Protein AF-A0A3M1ATI8-F1 (afdb_monomer)

Radius of gyration: 14.15 Å; Cα contacts (8 Å, |Δi|>4): 395; chains: 1; bounding box: 41×36×37 Å

Structure (mmCIF, N/CA/C/O backbone):
data_AF-A0A3M1ATI8-F1
#
_entry.id   AF-A0A3M1ATI8-F1
#
loop_
_atom_site.group_PDB
_atom_site.id
_atom_site.type_symbol
_atom_site.label_atom_id
_atom_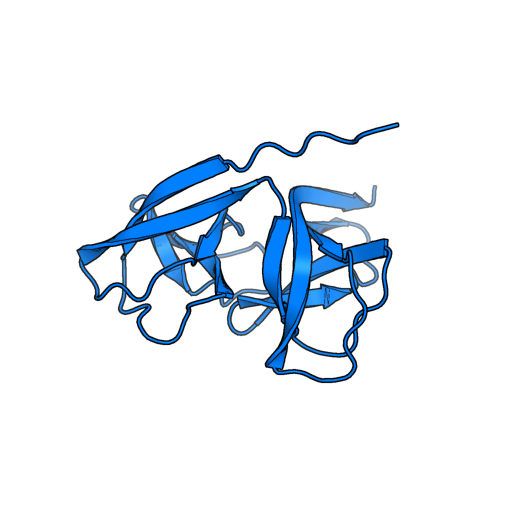site.label_alt_id
_atom_site.label_comp_id
_atom_site.label_asym_id
_atom_site.label_entity_id
_atom_site.label_seq_id
_atom_site.pdbx_PDB_ins_code
_atom_site.Cartn_x
_atom_site.Cartn_y
_atom_site.Cartn_z
_atom_site.occupancy
_atom_site.B_iso_or_equiv
_atom_site.auth_seq_id
_atom_site.auth_comp_id
_atom_site.auth_asym_id
_atom_site.auth_atom_id
_atom_site.pdbx_PDB_model_num
ATOM 1 N N . MET A 1 1 ? 4.873 -24.223 -12.732 1.00 52.56 1 MET A N 1
ATOM 2 C CA . MET A 1 1 ? 4.917 -24.181 -11.256 1.00 52.56 1 MET A CA 1
ATOM 3 C C . MET A 1 1 ? 3.819 -23.231 -10.816 1.00 52.56 1 MET A C 1
ATOM 5 O O . MET A 1 1 ? 3.849 -22.086 -11.240 1.00 52.56 1 MET A O 1
ATOM 9 N N . ALA A 1 2 ? 2.798 -23.716 -10.109 1.00 49.16 2 ALA A N 1
ATOM 10 C CA . ALA A 1 2 ? 1.741 -22.847 -9.602 1.00 49.16 2 ALA A CA 1
ATOM 11 C C . ALA A 1 2 ? 2.291 -22.089 -8.390 1.00 49.16 2 ALA A C 1
ATOM 13 O O . ALA A 1 2 ? 2.674 -22.705 -7.397 1.00 49.16 2 ALA A O 1
ATOM 14 N N . THR A 1 3 ? 2.388 -20.769 -8.497 1.00 68.12 3 THR A N 1
ATOM 15 C CA . THR A 1 3 ? 2.783 -19.913 -7.378 1.00 68.12 3 THR A CA 1
ATOM 16 C C . THR A 1 3 ? 1.531 -19.609 -6.568 1.00 68.12 3 THR A C 1
ATOM 18 O O . THR A 1 3 ? 0.653 -18.892 -7.039 1.00 68.12 3 THR A O 1
ATOM 21 N N . TYR A 1 4 ? 1.424 -20.175 -5.368 1.00 69.25 4 TYR A N 1
ATOM 22 C CA . TYR A 1 4 ? 0.373 -19.810 -4.422 1.00 69.25 4 TYR A CA 1
ATOM 23 C C . TYR A 1 4 ? 0.733 -18.472 -3.769 1.00 69.25 4 TYR A C 1
ATOM 25 O O . TYR A 1 4 ? 1.842 -18.319 -3.254 1.00 69.25 4 TYR A O 1
ATOM 33 N N . ARG A 1 5 ? -0.182 -17.501 -3.808 1.00 71.31 5 ARG A N 1
ATOM 34 C CA . ARG A 1 5 ? -0.027 -16.205 -3.138 1.00 71.31 5 ARG A CA 1
ATOM 35 C C . ARG A 1 5 ? -1.086 -16.102 -2.055 1.00 71.31 5 ARG A C 1
ATOM 37 O O . ARG A 1 5 ? -2.272 -16.179 -2.355 1.00 71.31 5 ARG A O 1
ATOM 44 N N . VAL A 1 6 ? -0.642 -15.972 -0.809 1.00 80.31 6 VAL A N 1
ATOM 45 C CA . VAL A 1 6 ? -1.534 -15.731 0.326 1.00 80.31 6 VAL A CA 1
ATOM 46 C C . VAL A 1 6 ? -1.880 -14.252 0.345 1.00 80.31 6 VAL A C 1
ATOM 48 O O . VAL A 1 6 ? -0.988 -13.403 0.306 1.00 80.31 6 VAL A O 1
ATOM 51 N N . GLU A 1 7 ? -3.172 -13.964 0.385 1.00 86.81 7 GLU A N 1
ATOM 52 C CA . GLU A 1 7 ? -3.675 -12.640 0.706 1.00 86.81 7 GLU A CA 1
ATOM 53 C C . GLU A 1 7 ? -3.759 -12.503 2.226 1.00 86.81 7 GLU A C 1
ATOM 55 O O . GLU A 1 7 ? -4.427 -13.301 2.881 1.00 86.81 7 GLU A O 1
ATOM 60 N N . ASP A 1 8 ? -3.080 -11.491 2.767 1.00 92.94 8 ASP A N 1
ATOM 61 C CA . ASP A 1 8 ? -3.209 -11.122 4.174 1.00 92.94 8 ASP A CA 1
ATOM 62 C C . ASP A 1 8 ? -3.840 -9.732 4.263 1.00 92.94 8 ASP A C 1
ATOM 64 O O . ASP A 1 8 ? -3.289 -8.739 3.770 1.00 92.94 8 ASP A O 1
ATOM 68 N N . THR A 1 9 ? -4.977 -9.663 4.945 1.00 94.12 9 THR A N 1
ATOM 69 C CA . THR A 1 9 ? -5.694 -8.429 5.275 1.00 94.12 9 THR A CA 1
ATOM 70 C C . THR A 1 9 ? -5.761 -8.238 6.780 1.00 94.12 9 THR A C 1
ATOM 72 O O . THR A 1 9 ? -5.973 -9.190 7.531 1.00 94.12 9 THR A O 1
ATOM 75 N N . ILE A 1 10 ? -5.632 -6.991 7.221 1.00 94.69 10 ILE A N 1
ATOM 76 C CA . ILE A 1 10 ? -5.805 -6.589 8.616 1.00 94.69 10 ILE A CA 1
ATOM 77 C C . ILE A 1 10 ? -6.963 -5.601 8.738 1.00 94.69 10 ILE A C 1
ATOM 79 O O . I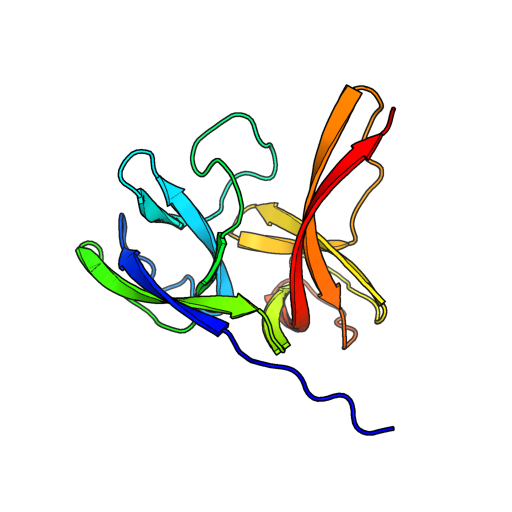LE A 1 10 ? -7.246 -4.836 7.815 1.00 94.69 10 ILE A O 1
ATOM 83 N N . THR A 1 11 ? -7.612 -5.595 9.900 1.00 96.12 11 THR A N 1
ATOM 84 C CA . THR A 1 11 ? -8.628 -4.600 10.246 1.00 96.12 11 THR A CA 1
ATOM 85 C C . THR A 1 11 ? -8.011 -3.534 11.141 1.00 96.12 11 THR A C 1
ATOM 87 O O . THR A 1 11 ? -7.397 -3.851 12.160 1.00 96.12 11 THR A O 1
ATOM 90 N N . LEU A 1 12 ? -8.182 -2.270 10.767 1.00 94.75 12 LEU A N 1
ATOM 91 C CA . LEU A 1 12 ? -7.732 -1.104 11.527 1.00 94.75 12 LEU A CA 1
ATOM 92 C C . LEU A 1 12 ? -8.902 -0.141 11.745 1.00 94.75 12 LEU A C 1
ATOM 94 O O . LEU A 1 12 ? -9.962 -0.297 11.148 1.00 94.75 12 LEU A O 1
ATOM 98 N N . VAL A 1 13 ? -8.714 0.875 12.583 1.00 96.38 13 VAL A N 1
ATOM 99 C CA . VAL A 1 13 ? -9.669 1.986 12.718 1.00 96.38 13 VAL A CA 1
ATOM 100 C C . VAL A 1 13 ? -9.174 3.154 11.878 1.00 96.38 13 VAL A C 1
ATOM 102 O O . VAL A 1 13 ? -8.001 3.515 11.978 1.00 96.38 13 VAL A O 1
ATOM 105 N N . ALA A 1 14 ? -10.047 3.760 11.080 1.00 95.19 14 ALA A N 1
ATOM 106 C CA . ALA A 1 14 ? -9.715 4.943 10.298 1.00 95.19 14 ALA A CA 1
ATOM 107 C C . ALA A 1 14 ? -9.499 6.162 11.217 1.00 95.19 14 ALA A C 1
ATOM 109 O O . ALA A 1 14 ? -10.367 6.533 12.009 1.00 95.19 14 ALA A O 1
ATOM 110 N N . GLY A 1 15 ? -8.328 6.791 11.135 1.00 91.62 15 GLY A N 1
ATOM 111 C CA . GLY A 1 15 ? -7.977 8.004 11.883 1.00 91.62 15 GLY A CA 1
ATOM 112 C C . GLY A 1 15 ? -8.583 9.275 11.286 1.00 91.62 15 GLY A C 1
ATOM 113 O O . GLY A 1 15 ? -8.802 10.252 11.999 1.00 91.62 15 GLY A O 1
ATOM 114 N N . SER A 1 16 ? -8.911 9.242 9.994 1.00 90.19 16 SER A N 1
ATOM 115 C CA . SER A 1 16 ? -9.594 10.298 9.241 1.00 90.19 16 SER A CA 1
ATOM 116 C C . SER A 1 16 ? -10.569 9.687 8.224 1.00 90.19 16 SER A C 1
ATOM 118 O O . SER A 1 16 ? -10.682 8.467 8.133 1.00 90.19 16 SER A O 1
ATOM 120 N N . GLY A 1 17 ? -11.308 10.517 7.480 1.00 91.00 17 GLY A N 1
ATOM 121 C CA . GLY A 1 17 ? -12.139 10.036 6.372 1.00 91.00 17 GLY A CA 1
ATOM 122 C C . GLY A 1 17 ? -11.275 9.500 5.226 1.00 91.00 17 GLY A C 1
ATOM 123 O O . GLY A 1 17 ? -10.405 10.216 4.721 1.00 91.00 17 GLY A O 1
ATOM 124 N N . LEU A 1 18 ? -11.492 8.240 4.840 1.00 92.75 18 LEU A N 1
ATOM 125 C CA . LEU A 1 18 ? -10.765 7.546 3.770 1.00 92.75 18 LEU A CA 1
ATOM 126 C C . LEU A 1 18 ? -11.694 7.147 2.612 1.00 92.75 18 LEU A C 1
ATOM 128 O O . LEU A 1 18 ? -11.367 6.287 1.794 1.00 92.75 18 LEU A O 1
ATOM 132 N N . GLU A 1 19 ? -12.852 7.786 2.494 1.00 95.06 19 GLU A N 1
ATOM 133 C CA . GLU A 1 19 ? -13.911 7.408 1.556 1.00 95.06 19 GLU A CA 1
ATOM 134 C C . GLU A 1 19 ? -13.470 7.507 0.083 1.00 95.06 19 GLU A C 1
ATOM 136 O O . GLU A 1 19 ? -14.017 6.834 -0.789 1.00 95.06 19 GLU A O 1
ATOM 141 N N . SER A 1 20 ? -12.458 8.333 -0.196 1.00 93.69 20 SER A N 1
ATOM 142 C CA . SER A 1 20 ? -11.852 8.534 -1.522 1.00 93.69 20 SER A CA 1
ATOM 143 C C . SER A 1 20 ? -10.491 7.843 -1.703 1.00 93.69 20 SER A C 1
ATOM 145 O O . SER A 1 20 ? -9.824 8.047 -2.721 1.00 93.69 20 SER A O 1
ATOM 147 N N . TRP A 1 21 ? -10.071 7.032 -0.726 1.00 93.94 21 TRP A N 1
ATOM 148 C CA . TRP A 1 21 ? -8.729 6.442 -0.647 1.00 93.94 21 TRP A CA 1
ATOM 149 C C . TRP A 1 21 ? -8.669 4.950 -0.983 1.00 93.94 21 TRP A C 1
ATOM 151 O O . TRP A 1 21 ? -7.613 4.335 -0.856 1.00 93.94 21 TRP A O 1
ATOM 161 N N . GLN A 1 22 ? -9.767 4.362 -1.456 1.00 94.56 22 GLN A N 1
ATOM 162 C CA . GLN A 1 22 ? -9.772 2.973 -1.909 1.00 94.56 22 GLN A CA 1
ATOM 163 C C . GLN A 1 22 ? -8.725 2.743 -3.015 1.00 94.56 22 GLN A C 1
ATOM 165 O O . GLN A 1 22 ? -8.635 3.518 -3.973 1.00 94.56 22 GLN A O 1
ATOM 170 N N . GLY A 1 23 ? -7.943 1.667 -2.893 1.00 94.19 23 GLY A N 1
ATOM 171 C CA . GLY A 1 23 ? -6.858 1.338 -3.823 1.00 94.19 23 GLY A CA 1
ATOM 172 C C . GLY A 1 23 ? -5.628 2.237 -3.683 1.00 94.19 23 GLY A C 1
ATOM 173 O O . GLY A 1 23 ? -4.832 2.350 -4.615 1.00 94.19 23 GLY A O 1
ATOM 174 N N . ARG A 1 24 ? -5.478 2.914 -2.541 1.00 95.06 24 ARG A N 1
ATOM 175 C CA . ARG A 1 24 ? -4.307 3.730 -2.206 1.00 95.06 24 ARG A CA 1
ATOM 176 C C . ARG A 1 24 ? -3.629 3.201 -0.957 1.00 95.06 24 ARG A C 1
ATOM 178 O O . ARG A 1 24 ? -4.230 2.505 -0.137 1.00 95.06 24 ARG A O 1
ATOM 185 N N . LEU A 1 25 ? -2.365 3.563 -0.820 1.00 94.00 25 LEU A N 1
ATOM 186 C CA . LEU A 1 25 ? -1.570 3.283 0.355 1.00 94.00 25 LEU A CA 1
ATOM 187 C C . LEU A 1 25 ? -2.088 4.072 1.556 1.00 94.00 25 LEU A C 1
ATOM 189 O O . LEU A 1 25 ? -2.389 5.267 1.475 1.00 94.00 25 LEU A O 1
ATOM 193 N N . VAL A 1 26 ? -2.118 3.388 2.690 1.00 93.50 26 VAL A N 1
ATOM 194 C CA . VAL A 1 26 ? -2.375 3.971 4.005 1.00 93.50 26 VAL A CA 1
ATOM 195 C C . VAL A 1 26 ? -1.201 3.693 4.929 1.00 93.50 26 VAL A C 1
ATOM 197 O O . VAL A 1 26 ? -0.446 2.731 4.752 1.00 93.50 26 VAL A O 1
ATOM 200 N N . GLY A 1 27 ? -1.040 4.552 5.923 1.00 91.31 27 GLY A N 1
ATOM 201 C CA . GLY A 1 27 ? -0.094 4.350 7.008 1.00 91.31 27 GLY A CA 1
ATOM 202 C C . GLY A 1 27 ? -0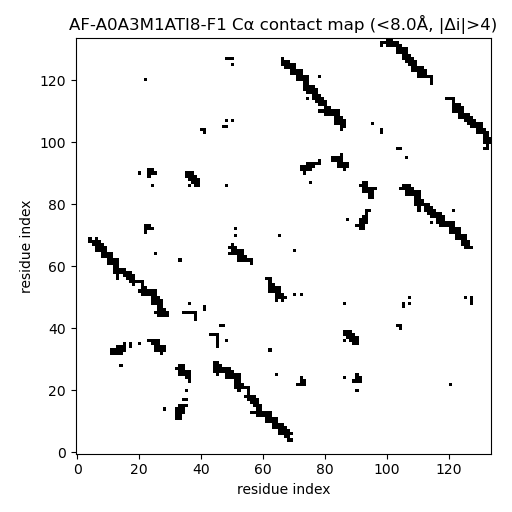.779 4.396 8.366 1.00 91.31 27 GLY A C 1
ATOM 203 O O . GLY A 1 27 ? -2.005 4.437 8.441 1.00 91.31 27 GLY A O 1
ATOM 204 N N . LEU A 1 28 ? 0.013 4.389 9.438 1.00 90.12 28 LEU A N 1
ATOM 205 C CA . LEU A 1 28 ? -0.494 4.562 10.800 1.00 90.12 28 LEU A CA 1
ATOM 206 C C . LEU A 1 28 ? -0.124 5.936 11.344 1.00 90.12 28 LEU A C 1
ATOM 208 O O . LEU A 1 28 ? 1.019 6.379 11.190 1.00 90.12 28 LEU A O 1
ATOM 212 N N . ASP A 1 29 ? -1.074 6.569 12.024 1.00 88.19 29 ASP A N 1
ATOM 213 C CA . ASP A 1 29 ? -0.788 7.702 12.895 1.00 88.19 29 ASP A CA 1
ATOM 214 C C . ASP A 1 29 ? -0.134 7.251 14.215 1.00 88.19 29 ASP A C 1
ATOM 216 O O . ASP A 1 29 ? 0.047 6.059 14.485 1.00 88.19 29 ASP A O 1
ATOM 220 N N . ALA A 1 30 ? 0.211 8.216 15.070 1.00 85.81 30 ALA A N 1
ATOM 221 C CA . ALA A 1 30 ? 0.820 7.954 16.375 1.00 85.81 30 ALA A CA 1
ATOM 222 C C . ALA A 1 30 ? -0.069 7.128 17.329 1.00 85.81 30 ALA A C 1
ATOM 224 O O . ALA A 1 30 ? 0.430 6.591 18.316 1.00 85.81 30 ALA A O 1
ATOM 225 N N . THR A 1 31 ? -1.370 7.020 17.049 1.00 88.31 31 THR A N 1
ATOM 226 C CA . THR A 1 31 ? -2.337 6.241 17.836 1.00 88.31 31 THR A CA 1
ATOM 227 C C . THR A 1 31 ? -2.612 4.856 17.247 1.00 88.31 31 THR A C 1
ATOM 229 O O . THR A 1 31 ? -3.406 4.101 17.806 1.00 88.31 31 THR A O 1
ATOM 232 N N . GLY A 1 32 ? -1.952 4.499 16.139 1.00 88.38 32 GLY A N 1
ATOM 233 C CA . GLY A 1 32 ? -2.139 3.220 15.457 1.00 88.38 32 GLY A CA 1
ATOM 234 C C . GLY A 1 32 ? -3.381 3.164 14.565 1.00 88.38 32 GLY A C 1
ATOM 235 O O . GLY A 1 32 ? -3.814 2.070 14.206 1.00 88.38 32 GLY A O 1
ATOM 236 N N . ARG A 1 33 ? -3.965 4.312 14.206 1.00 91.94 33 ARG A N 1
ATOM 237 C CA . ARG A 1 33 ? -5.116 4.387 13.297 1.00 91.94 33 ARG A CA 1
ATOM 238 C C . ARG A 1 33 ? -4.665 4.572 11.857 1.00 91.94 33 ARG A C 1
ATOM 240 O O . ARG A 1 33 ? -3.652 5.219 11.594 1.00 91.94 33 ARG A O 1
ATOM 247 N N . ALA A 1 34 ? -5.433 4.013 10.928 1.00 93.31 34 ALA A N 1
ATOM 248 C CA . ALA A 1 34 ? -5.169 4.113 9.502 1.00 93.31 34 ALA A CA 1
ATOM 249 C C . ALA A 1 34 ? -5.399 5.547 9.017 1.00 93.31 34 ALA A C 1
ATOM 251 O O . ALA A 1 34 ? -6.482 6.104 9.192 1.00 93.31 34 ALA A O 1
ATOM 252 N N . VAL A 1 35 ? -4.389 6.136 8.390 1.00 92.88 35 VAL A N 1
ATOM 253 C CA . VAL A 1 35 ? -4.449 7.488 7.826 1.00 92.88 35 VAL A CA 1
ATOM 254 C C . VAL A 1 35 ? -3.920 7.493 6.392 1.00 92.88 35 VAL A C 1
ATOM 256 O O . VAL A 1 35 ? -3.141 6.605 6.023 1.00 92.88 35 VAL A O 1
ATOM 259 N N . PRO A 1 36 ? -4.319 8.484 5.577 1.00 91.81 36 PRO A N 1
ATOM 260 C CA . PRO A 1 36 ? -3.766 8.706 4.250 1.00 91.81 36 PRO A CA 1
ATOM 261 C C . PRO A 1 36 ? -2.241 8.648 4.238 1.00 91.81 36 PRO A C 1
ATOM 263 O O . PRO A 1 36 ? -1.593 9.366 4.999 1.00 91.81 36 PRO A O 1
ATOM 266 N N . TYR A 1 37 ? -1.654 7.828 3.364 1.00 90.00 37 TYR A N 1
ATOM 267 C CA . TYR A 1 37 ? -0.210 7.853 3.168 1.00 90.00 37 TYR A CA 1
ATOM 268 C C . TYR A 1 37 ? 0.159 9.001 2.225 1.00 90.00 37 TYR A C 1
ATOM 270 O O . TYR A 1 37 ? 0.107 8.864 1.006 1.00 90.00 37 TYR A O 1
ATOM 278 N N . THR A 1 38 ? 0.459 10.170 2.785 1.00 82.31 38 THR A N 1
ATOM 279 C CA . THR A 1 38 ? 0.743 11.386 2.005 1.00 82.31 38 THR A CA 1
ATOM 280 C C . THR A 1 38 ? 2.227 11.694 1.854 1.00 82.31 38 THR A C 1
ATOM 282 O O . THR A 1 38 ? 2.574 12.513 1.005 1.00 82.31 38 THR A O 1
ATOM 285 N N . ASP A 1 39 ? 3.090 11.045 2.637 1.00 70.12 39 ASP A N 1
ATOM 286 C CA . ASP A 1 39 ? 4.512 11.374 2.711 1.00 70.12 39 ASP A CA 1
ATOM 287 C C . ASP A 1 39 ? 5.383 10.429 1.878 1.00 70.12 39 ASP A C 1
ATOM 289 O O . ASP A 1 39 ? 5.585 9.263 2.210 1.00 70.12 39 ASP A O 1
ATOM 293 N N . ALA A 1 40 ? 6.028 10.970 0.844 1.00 57.72 40 ALA A N 1
ATOM 294 C CA . ALA A 1 40 ? 7.125 10.288 0.152 1.00 57.72 40 ALA A CA 1
ATOM 295 C C . ALA A 1 40 ? 8.419 10.216 1.001 1.00 57.72 40 ALA A C 1
ATOM 297 O O . ALA A 1 40 ? 9.394 9.593 0.584 1.00 57.72 40 ALA A O 1
ATOM 298 N N . ASN A 1 41 ? 8.450 10.859 2.178 1.00 54.09 41 ASN A N 1
ATOM 299 C CA . ASN A 1 41 ? 9.647 11.076 2.992 1.00 54.09 41 ASN A CA 1
ATOM 300 C C . ASN A 1 41 ? 9.451 10.492 4.410 1.00 54.09 41 ASN A C 1
ATOM 302 O O . ASN A 1 41 ? 8.485 10.841 5.082 1.00 54.09 41 ASN A O 1
ATOM 306 N N . PRO A 1 42 ? 10.349 9.636 4.920 1.00 51.62 42 PRO A N 1
ATOM 307 C CA . PRO A 1 42 ? 10.086 8.792 6.092 1.00 51.62 42 PRO A CA 1
ATOM 308 C C . PRO A 1 42 ? 10.241 9.484 7.467 1.00 51.62 42 PRO A C 1
ATOM 310 O O . PRO A 1 42 ? 10.417 8.823 8.490 1.00 51.62 42 PRO A O 1
ATOM 313 N N . GLY A 1 43 ? 10.214 10.818 7.501 1.00 49.69 43 GLY A N 1
ATOM 314 C CA . GLY A 1 43 ? 10.492 11.617 8.698 1.00 49.69 43 GLY A CA 1
ATOM 315 C C . GLY A 1 43 ? 9.285 11.955 9.579 1.00 49.69 43 GLY A C 1
ATOM 316 O O . GLY A 1 43 ? 9.507 12.441 10.682 1.00 49.69 43 GLY A O 1
ATOM 317 N N . ASN A 1 44 ? 8.040 11.726 9.137 1.00 53.19 44 ASN A N 1
ATOM 318 C CA . ASN A 1 44 ? 6.830 12.081 9.893 1.00 53.19 44 ASN A CA 1
ATOM 319 C C . ASN A 1 44 ? 5.633 11.159 9.617 1.00 53.19 44 ASN A C 1
ATOM 321 O O . ASN A 1 44 ? 5.688 10.280 8.765 1.00 53.19 44 ASN A O 1
ATOM 325 N N . SER A 1 45 ? 4.582 11.316 10.437 1.00 56.59 45 SER A N 1
ATOM 326 C CA . SER A 1 45 ? 3.357 10.513 10.374 1.00 56.59 45 SER A CA 1
ATOM 327 C C . SER A 1 45 ? 2.584 10.741 9.066 1.00 56.59 45 SER A C 1
ATOM 329 O O . SER A 1 45 ? 2.229 11.885 8.789 1.00 56.59 45 SER A O 1
ATOM 331 N N . PRO A 1 46 ? 2.205 9.670 8.349 1.00 65.31 46 PRO A N 1
ATOM 332 C CA . PRO A 1 46 ? 2.428 8.275 8.721 1.00 65.31 46 PRO A CA 1
ATOM 333 C C . PRO A 1 46 ? 3.866 7.787 8.490 1.00 65.31 46 PRO A C 1
ATOM 335 O O . PRO A 1 46 ? 4.415 7.874 7.400 1.00 65.31 46 PRO A O 1
ATOM 338 N N . SER A 1 47 ? 4.433 7.156 9.520 1.00 65.44 47 SER A N 1
ATOM 339 C CA . SER A 1 47 ? 5.856 6.779 9.595 1.00 65.44 47 SER A CA 1
ATOM 340 C C . SER A 1 47 ? 6.304 5.699 8.597 1.00 65.44 47 SER A C 1
ATOM 342 O O . SER A 1 47 ? 7.501 5.543 8.343 1.00 65.44 47 SER A O 1
ATOM 344 N N . ARG A 1 48 ? 5.365 4.921 8.044 1.00 81.81 48 ARG A N 1
ATOM 345 C CA . ARG A 1 48 ? 5.611 3.907 7.006 1.00 81.81 48 ARG A CA 1
ATOM 346 C C . ARG A 1 48 ? 4.314 3.510 6.292 1.00 81.81 48 ARG A C 1
ATOM 348 O O . ARG A 1 48 ? 3.248 3.580 6.915 1.00 81.81 48 ARG A O 1
ATOM 355 N N . PRO A 1 49 ? 4.391 3.038 5.038 1.00 89.38 49 PRO A N 1
ATOM 356 C CA . PRO A 1 49 ? 3.244 2.444 4.372 1.00 89.38 49 PRO A CA 1
ATOM 357 C C . PRO A 1 49 ? 2.917 1.105 5.039 1.00 89.38 49 PRO A C 1
ATOM 359 O O . PRO A 1 49 ? 3.802 0.289 5.305 1.00 89.38 49 PRO A O 1
ATOM 362 N N . VAL A 1 50 ? 1.643 0.888 5.345 1.00 91.69 50 VAL A N 1
ATOM 363 C CA . VAL A 1 50 ? 1.152 -0.360 5.947 1.00 91.69 50 VAL A CA 1
ATOM 364 C C . VAL A 1 50 ? 0.699 -1.318 4.862 1.00 91.69 50 VAL A C 1
ATOM 366 O O . VAL A 1 50 ? 1.046 -2.494 4.900 1.00 91.69 50 VAL A O 1
ATOM 369 N N . GLY A 1 51 ? -0.063 -0.804 3.902 1.00 93.31 51 GLY A N 1
ATOM 370 C CA . GLY A 1 51 ? -0.713 -1.597 2.875 1.00 93.31 51 GLY A CA 1
ATOM 371 C C . GLY A 1 51 ? -1.716 -0.767 2.088 1.00 93.31 51 GLY A C 1
ATOM 372 O O . GLY A 1 51 ? -1.696 0.465 2.147 1.00 93.31 51 GLY A O 1
ATOM 373 N N . VAL A 1 52 ? -2.590 -1.455 1.364 1.00 95.62 52 VAL A N 1
ATOM 374 C CA . VAL A 1 52 ? -3.575 -0.864 0.453 1.00 95.62 52 VAL A CA 1
ATOM 375 C C . VAL A 1 52 ? -4.954 -0.913 1.088 1.00 95.62 52 VAL A C 1
ATOM 377 O O . VAL A 1 52 ? -5.376 -1.960 1.576 1.00 95.62 52 VAL A O 1
ATOM 380 N N . LEU A 1 53 ? -5.663 0.210 1.070 1.00 96.31 53 LEU A N 1
ATOM 381 C CA . LEU A 1 53 ? -7.035 0.279 1.560 1.00 96.31 53 LEU A CA 1
ATOM 382 C C . LEU A 1 53 ? -8.002 -0.396 0.579 1.00 96.31 53 LEU A C 1
ATOM 384 O O . LEU A 1 53 ? -8.041 -0.040 -0.602 1.00 96.31 53 LEU A O 1
ATOM 388 N N . LEU A 1 54 ? -8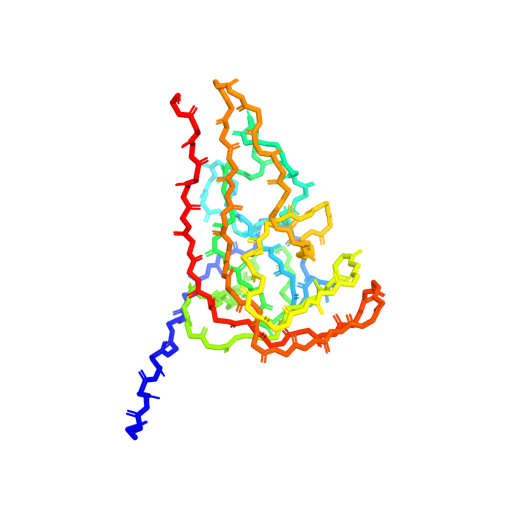.807 -1.332 1.078 1.00 95.12 54 LEU A N 1
ATOM 389 C CA . LEU A 1 54 ? -9.773 -2.087 0.275 1.00 95.12 54 LEU A CA 1
ATOM 390 C C . LEU A 1 54 ? -11.183 -1.488 0.290 1.00 95.12 54 LEU A C 1
ATOM 392 O O . LEU A 1 54 ? -11.953 -1.711 -0.645 1.00 95.12 54 LEU A O 1
ATOM 396 N N . ASP A 1 55 ? -11.529 -0.719 1.319 1.00 94.94 55 ASP A N 1
ATOM 397 C CA . ASP A 1 55 ? -12.863 -0.163 1.547 1.00 94.94 55 ASP A CA 1
ATOM 398 C C . ASP A 1 55 ? -12.878 1.380 1.564 1.00 94.94 55 ASP A C 1
ATOM 400 O O . ASP A 1 55 ? -11.959 2.038 1.074 1.00 94.94 55 ASP A O 1
ATOM 404 N N . ARG A 1 56 ? -13.996 1.967 2.016 1.00 95.12 56 ARG A N 1
ATOM 405 C CA . ARG A 1 56 ? -14.264 3.419 2.014 1.00 95.12 56 ARG A CA 1
ATOM 406 C C . ARG A 1 56 ? -14.810 3.887 3.374 1.00 95.12 56 ARG A C 1
ATOM 408 O O . ARG A 1 56 ? -15.961 4.320 3.442 1.00 95.12 56 ARG A O 1
ATOM 415 N N . PRO A 1 57 ? -14.027 3.755 4.454 1.00 96.31 5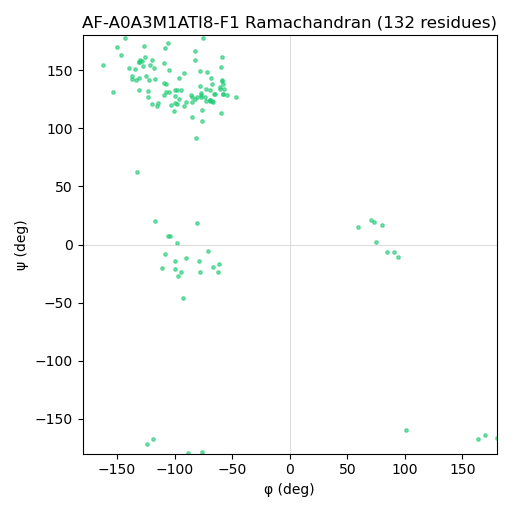7 PRO A N 1
ATOM 416 C CA . PRO A 1 57 ? -14.473 4.028 5.813 1.00 96.31 57 PRO A CA 1
ATOM 417 C C . PRO A 1 57 ? -14.506 5.539 6.086 1.00 96.31 57 PRO A C 1
ATOM 419 O O . PRO A 1 57 ? -13.682 6.309 5.572 1.00 96.31 57 PRO A O 1
ATOM 422 N N . LYS A 1 58 ? -15.424 5.961 6.952 1.00 96.12 58 LYS A N 1
ATOM 423 C CA . LYS A 1 58 ? -15.391 7.291 7.574 1.00 96.12 58 LYS A CA 1
ATOM 424 C C . LYS A 1 58 ? -14.444 7.294 8.772 1.00 96.12 58 LYS A C 1
ATOM 426 O O . LYS A 1 58 ? -14.063 6.248 9.294 1.00 96.12 58 LYS A O 1
ATOM 431 N N . ALA A 1 59 ? -14.099 8.485 9.258 1.00 94.88 59 ALA A N 1
ATOM 432 C CA . ALA A 1 59 ? -13.290 8.626 10.466 1.00 94.88 59 ALA A CA 1
ATOM 433 C C . ALA A 1 59 ? -13.917 7.869 11.655 1.00 94.88 59 ALA A C 1
ATOM 435 O O . ALA A 1 59 ? -15.088 8.062 11.979 1.00 94.88 59 ALA A O 1
ATOM 436 N N . GLY A 1 60 ? -13.118 7.034 12.318 1.00 94.00 60 GLY A N 1
ATOM 437 C CA . GLY A 1 60 ? -13.536 6.206 13.449 1.00 94.00 60 GLY A CA 1
ATOM 438 C C . GLY A 1 60 ? -14.183 4.869 13.077 1.00 94.00 60 GLY A C 1
ATOM 439 O O . GLY A 1 60 ? -14.418 4.063 13.976 1.00 94.00 60 GLY A O 1
ATOM 440 N N . GLU A 1 61 ? -14.443 4.600 11.797 1.00 96.31 61 GLU A N 1
ATOM 441 C CA . GLU A 1 61 ? -14.973 3.309 11.347 1.00 96.31 61 GLU A CA 1
ATOM 442 C C . GLU A 1 61 ? -13.857 2.267 11.179 1.00 96.31 61 GLU A C 1
ATOM 444 O O . GLU A 1 61 ? -12.673 2.592 11.043 1.00 96.31 61 GLU A O 1
ATOM 449 N N . ALA A 1 62 ? -14.242 0.989 11.211 1.00 95.69 62 ALA A N 1
ATOM 450 C CA . ALA A 1 62 ? -13.340 -0.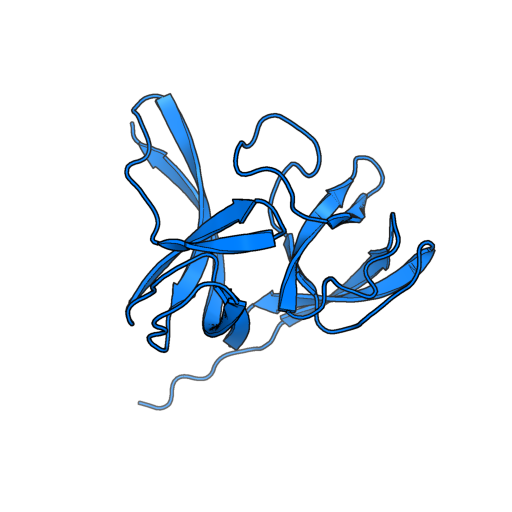103 10.871 1.00 95.69 62 ALA A CA 1
ATOM 451 C C . ALA A 1 62 ? -13.003 -0.059 9.375 1.00 95.69 62 ALA A C 1
ATOM 453 O O . ALA A 1 62 ? -13.862 0.256 8.553 1.00 95.69 62 ALA A O 1
ATOM 454 N N . CYS A 1 63 ? -11.761 -0.392 9.042 1.00 95.88 63 CYS A N 1
ATOM 455 C CA . CYS A 1 63 ? -11.246 -0.386 7.684 1.00 95.88 63 CYS A CA 1
ATOM 456 C C . CYS A 1 63 ? -10.400 -1.623 7.391 1.00 95.88 63 CYS A C 1
ATOM 458 O O . CYS A 1 63 ? -9.692 -2.125 8.273 1.00 95.88 63 CYS A O 1
ATOM 460 N N . LEU A 1 64 ? -10.474 -2.109 6.155 1.00 96.12 64 LEU A N 1
ATOM 461 C CA . LEU A 1 64 ? -9.724 -3.264 5.675 1.00 96.12 64 LEU A CA 1
ATOM 462 C C . LEU A 1 64 ? -8.501 -2.820 4.880 1.00 96.12 64 LEU A C 1
ATOM 464 O O . LEU A 1 64 ? -8.607 -2.142 3.857 1.00 96.12 64 LEU A O 1
ATOM 468 N N . VAL A 1 65 ? -7.331 -3.253 5.344 1.00 95.75 65 VAL A N 1
ATOM 469 C CA . VAL A 1 65 ? -6.047 -2.956 4.709 1.00 95.75 65 VAL A CA 1
ATOM 470 C C . VAL A 1 65 ? -5.371 -4.256 4.304 1.00 95.75 65 VAL A C 1
ATOM 472 O O . VAL A 1 65 ? -5.076 -5.104 5.147 1.00 95.75 65 VAL A O 1
ATOM 475 N N . GLN A 1 66 ? -5.098 -4.404 3.012 1.00 95.81 66 GLN A N 1
ATOM 476 C CA . GLN A 1 66 ? -4.329 -5.521 2.480 1.00 95.81 66 GLN A CA 1
ATOM 477 C C . GLN A 1 66 ? -2.838 -5.242 2.637 1.00 95.81 66 GLN A C 1
ATOM 479 O O . GLN A 1 66 ? -2.339 -4.212 2.180 1.00 95.81 66 GLN A O 1
ATOM 484 N N . VAL A 1 67 ? -2.120 -6.158 3.281 1.00 94.12 67 VAL A N 1
ATOM 485 C CA . VAL A 1 67 ? -0.687 -6.009 3.587 1.00 94.12 67 VAL A CA 1
ATOM 486 C C . VAL A 1 67 ? 0.194 -6.963 2.783 1.00 94.12 67 VAL A C 1
ATOM 488 O O . VAL A 1 67 ? 1.391 -6.707 2.639 1.00 94.12 67 VAL A O 1
ATOM 491 N N . ARG A 1 68 ? -0.375 -8.055 2.255 1.00 93.19 68 ARG A N 1
ATOM 492 C CA . ARG A 1 68 ? 0.307 -9.031 1.386 1.00 93.19 68 ARG A CA 1
ATOM 493 C C . ARG A 1 68 ? -0.643 -9.621 0.347 1.00 93.19 68 ARG A C 1
ATOM 495 O O . ARG A 1 68 ? -1.863 -9.552 0.487 1.00 93.19 68 ARG A O 1
ATOM 502 N N . GLY A 1 69 ? -0.062 -10.235 -0.679 1.00 91.75 69 GLY A N 1
ATOM 503 C CA . GLY A 1 69 ? -0.787 -10.851 -1.788 1.00 91.75 69 GLY A CA 1
ATOM 504 C C . GLY A 1 69 ? -0.787 -9.963 -3.026 1.00 91.75 69 GLY A C 1
ATOM 505 O O . GLY A 1 69 ? 0.084 -9.110 -3.177 1.00 91.75 69 GLY A O 1
ATOM 506 N N . VAL A 1 70 ? -1.734 -10.190 -3.934 1.00 93.38 70 VAL A N 1
ATOM 507 C CA . VAL A 1 70 ? -1.909 -9.342 -5.121 1.00 93.38 70 VAL A CA 1
ATOM 508 C C . VAL A 1 70 ? -2.989 -8.312 -4.828 1.00 93.38 70 VAL A C 1
ATOM 510 O O . VAL A 1 70 ? -4.089 -8.688 -4.436 1.00 93.38 70 VAL A O 1
ATOM 513 N N . ALA A 1 71 ? -2.670 -7.034 -5.004 1.00 94.44 71 ALA A N 1
ATOM 514 C CA . ALA A 1 71 ? -3.599 -5.929 -4.800 1.00 94.44 71 ALA A CA 1
ATOM 515 C C . ALA A 1 71 ? -3.649 -5.022 -6.029 1.00 94.44 71 ALA A C 1
ATOM 517 O O . ALA A 1 71 ? -2.666 -4.900 -6.761 1.00 94.44 71 ALA A O 1
ATOM 518 N N . LEU A 1 72 ? -4.782 -4.347 -6.216 1.00 94.88 72 LEU A N 1
ATOM 519 C CA . LEU A 1 72 ? -4.912 -3.248 -7.169 1.00 94.88 72 LEU A CA 1
ATOM 520 C C . LEU A 1 72 ? -4.564 -1.932 -6.475 1.00 94.88 72 LEU A C 1
ATOM 522 O O . LEU A 1 72 ? -5.189 -1.566 -5.478 1.00 94.88 72 LEU A O 1
ATOM 526 N N . ILE A 1 73 ? -3.583 -1.215 -7.016 1.00 95.44 73 ILE A N 1
ATOM 527 C CA . ILE A 1 73 ? -3.108 0.063 -6.473 1.00 95.44 73 ILE A CA 1
ATOM 528 C C . ILE A 1 73 ? -3.171 1.133 -7.553 1.00 95.44 73 ILE A C 1
ATOM 530 O O . ILE A 1 73 ? -2.913 0.864 -8.722 1.00 95.44 73 ILE A O 1
ATOM 534 N N . LEU A 1 74 ? -3.489 2.361 -7.161 1.00 95.94 74 LEU A N 1
ATOM 535 C CA . LEU A 1 74 ? -3.414 3.528 -8.030 1.00 95.94 74 LEU A CA 1
ATOM 536 C C . LEU A 1 74 ? -1.963 3.887 -8.362 1.00 95.94 74 LEU A C 1
ATOM 538 O O . LEU A 1 74 ? -1.155 4.165 -7.471 1.00 95.94 74 LEU A O 1
ATOM 542 N N . ALA A 1 75 ? -1.656 3.955 -9.651 1.00 96.12 75 ALA A N 1
ATOM 543 C CA . ALA A 1 75 ? -0.360 4.389 -10.140 1.00 96.12 75 ALA A CA 1
ATOM 544 C C . ALA A 1 75 ? -0.225 5.918 -10.096 1.00 96.12 75 ALA A C 1
ATOM 546 O O . ALA A 1 75 ? -1.134 6.663 -10.469 1.00 96.12 75 ALA A O 1
ATOM 547 N N . GLY A 1 76 ? 0.929 6.398 -9.637 1.00 94.38 76 GLY A N 1
ATOM 548 C CA . GLY A 1 76 ? 1.325 7.809 -9.656 1.00 94.38 76 GLY A CA 1
ATOM 549 C C . GLY A 1 76 ? 1.825 8.264 -11.029 1.00 94.38 76 GLY A C 1
ATOM 550 O O . GLY A 1 76 ? 1.903 9.461 -11.291 1.00 94.38 76 GLY A O 1
ATOM 551 N N . GLY A 1 77 ? 2.115 7.323 -11.927 1.00 94.75 77 GLY A N 1
ATOM 552 C CA . GLY A 1 77 ? 2.651 7.543 -13.267 1.00 94.75 77 GLY A CA 1
ATOM 553 C C . GLY A 1 77 ? 2.853 6.210 -13.996 1.00 94.75 77 GLY A C 1
ATOM 554 O O . GLY A 1 77 ? 2.338 5.194 -13.530 1.00 94.75 77 GLY A O 1
ATOM 555 N N . PRO A 1 78 ? 3.593 6.191 -15.117 1.00 96.06 78 PRO A N 1
ATOM 556 C CA . PRO A 1 78 ? 3.856 4.966 -15.866 1.00 96.06 78 PRO A CA 1
ATOM 557 C C . PRO A 1 78 ? 4.596 3.923 -15.018 1.00 96.06 78 PRO A C 1
ATOM 559 O O . PRO A 1 78 ? 5.574 4.261 -14.348 1.00 96.06 78 PRO A O 1
ATOM 562 N N . LEU A 1 79 ? 4.155 2.665 -15.088 1.00 97.12 79 LEU A N 1
ATOM 563 C CA . LEU A 1 79 ? 4.787 1.518 -14.425 1.00 97.12 79 LEU A CA 1
ATOM 564 C C . LEU A 1 79 ? 4.966 0.377 -15.421 1.00 97.12 79 LEU A C 1
ATOM 566 O O . LEU A 1 79 ? 4.084 0.123 -16.246 1.00 97.12 79 LEU A O 1
ATOM 570 N N . ASN A 1 80 ? 6.069 -0.351 -15.299 1.00 97.31 80 ASN A N 1
ATOM 571 C CA . ASN A 1 80 ? 6.341 -1.554 -16.073 1.00 97.31 80 ASN A CA 1
ATOM 572 C C . ASN A 1 80 ? 6.262 -2.802 -15.195 1.00 97.31 80 ASN A C 1
ATOM 574 O O . ASN A 1 80 ? 6.471 -2.762 -13.983 1.00 97.31 80 ASN A O 1
ATOM 578 N N . VAL A 1 81 ? 6.009 -3.946 -15.830 1.00 97.25 81 VAL A N 1
ATOM 579 C CA . VAL A 1 81 ? 6.062 -5.245 -15.152 1.00 97.25 81 VAL A CA 1
ATOM 580 C C . VAL A 1 81 ? 7.454 -5.456 -14.559 1.00 97.25 81 VAL A C 1
ATOM 582 O O . VAL A 1 81 ? 8.460 -5.348 -15.258 1.00 97.25 81 VAL A O 1
ATOM 585 N N . GLY A 1 82 ? 7.504 -5.813 -13.280 1.00 95.81 82 GLY A N 1
ATOM 586 C CA . GLY A 1 82 ? 8.735 -6.094 -12.552 1.00 95.81 82 GLY A CA 1
ATOM 587 C C . GLY A 1 82 ? 9.318 -4.907 -11.788 1.00 95.81 82 GLY A C 1
ATOM 588 O O . GLY A 1 82 ? 10.188 -5.152 -10.943 1.00 95.81 82 GLY A O 1
ATOM 589 N N . ASP A 1 83 ? 8.824 -3.683 -12.008 1.00 96.31 83 ASP A N 1
ATOM 590 C CA . ASP A 1 83 ? 9.260 -2.496 -11.266 1.00 96.31 83 ASP A CA 1
ATOM 591 C C . ASP A 1 83 ? 9.030 -2.698 -9.763 1.00 96.31 83 ASP A C 1
ATOM 593 O O . ASP A 1 83 ? 7.938 -3.081 -9.331 1.00 96.31 83 ASP A O 1
ATOM 597 N N . ASP A 1 84 ? 10.063 -2.444 -8.958 1.00 95.25 84 ASP A N 1
ATOM 598 C CA . ASP A 1 84 ? 9.890 -2.286 -7.514 1.00 95.25 84 ASP A CA 1
ATOM 599 C C . ASP A 1 84 ? 9.215 -0.939 -7.267 1.00 95.25 84 ASP A C 1
ATOM 601 O O . ASP A 1 84 ? 9.602 0.065 -7.857 1.00 95.25 84 ASP A O 1
ATOM 605 N N . LEU A 1 85 ? 8.198 -0.908 -6.413 1.00 94.44 85 LEU A N 1
ATOM 606 C CA . LEU A 1 85 ? 7.325 0.253 -6.271 1.00 94.44 85 LEU A CA 1
ATOM 607 C C . LEU A 1 85 ? 7.583 0.997 -4.969 1.00 94.44 85 LEU A C 1
ATOM 609 O O . LEU A 1 85 ? 7.585 0.385 -3.901 1.00 94.44 85 LEU A O 1
ATOM 613 N N . MET A 1 86 ? 7.736 2.315 -5.047 1.00 91.75 86 MET A N 1
ATOM 614 C CA . MET A 1 86 ? 7.798 3.206 -3.890 1.00 91.75 86 MET A CA 1
ATOM 615 C C . MET A 1 86 ? 6.490 3.989 -3.718 1.00 91.75 86 MET A C 1
ATOM 617 O O . MET A 1 86 ? 5.820 4.287 -4.712 1.00 91.75 86 MET A O 1
ATOM 621 N N . PRO A 1 87 ? 6.119 4.353 -2.478 1.00 90.69 87 PRO A N 1
ATOM 622 C CA . PRO A 1 87 ? 5.025 5.277 -2.239 1.00 90.69 87 PRO A CA 1
ATOM 623 C C . PRO A 1 87 ? 5.257 6.639 -2.897 1.00 90.69 87 PRO A C 1
ATOM 625 O O . PRO A 1 87 ? 6.358 7.190 -2.867 1.00 90.69 87 PRO A O 1
ATOM 628 N N . GLU A 1 88 ? 4.183 7.199 -3.427 1.00 88.50 88 GLU A N 1
ATOM 629 C CA . GLU A 1 88 ? 4.081 8.564 -3.927 1.00 88.50 88 GLU A CA 1
ATOM 630 C C . GLU A 1 88 ? 3.276 9.418 -2.940 1.00 88.50 88 GLU A C 1
ATOM 632 O O . GLU A 1 88 ? 2.677 8.909 -1.983 1.00 88.50 88 GLU A O 1
ATOM 637 N N . SER A 1 89 ? 3.210 10.725 -3.193 1.00 80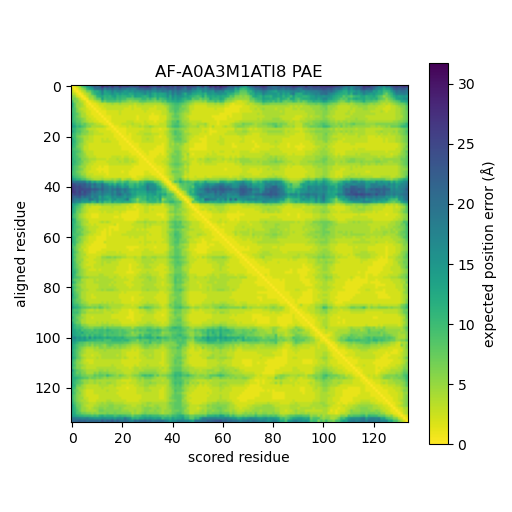.88 89 SER A N 1
ATOM 638 C CA . SER A 1 89 ? 2.205 11.546 -2.530 1.00 80.88 89 SER A CA 1
ATOM 639 C C . SER A 1 89 ? 0.796 11.024 -2.863 1.00 80.88 89 SER A C 1
ATOM 641 O O . SER A 1 89 ? 0.590 10.233 -3.779 1.00 80.88 89 SER A O 1
ATOM 643 N N . GLN A 1 90 ? -0.210 11.390 -2.073 1.00 88.00 90 GLN A N 1
ATOM 644 C CA . GLN A 1 90 ? -1.586 10.905 -2.274 1.00 88.00 90 GLN A CA 1
ATOM 645 C C . GLN A 1 90 ? -1.774 9.372 -2.207 1.00 88.00 90 GLN A C 1
ATOM 647 O O . GLN A 1 90 ? -2.822 8.887 -2.630 1.00 88.00 90 GLN A O 1
ATOM 652 N N . GLY A 1 91 ? -0.811 8.609 -1.684 1.00 89.06 91 GLY A N 1
ATOM 653 C CA . GLY A 1 91 ? -0.908 7.160 -1.492 1.00 89.06 91 GLY A CA 1
ATOM 654 C C . GLY A 1 91 ? -0.880 6.349 -2.782 1.00 89.06 91 GLY A C 1
ATOM 655 O O . GLY A 1 91 ? -1.372 5.221 -2.804 1.00 89.06 91 GLY A O 1
ATOM 656 N N . ARG A 1 92 ? -0.352 6.907 -3.868 1.00 93.56 92 ARG A N 1
ATOM 657 C CA . ARG A 1 92 ? -0.135 6.158 -5.109 1.00 93.56 92 ARG A CA 1
ATOM 658 C C . ARG A 1 92 ? 1.229 5.479 -5.095 1.00 93.56 92 ARG A C 1
ATOM 660 O O . ARG A 1 92 ? 1.980 5.591 -4.126 1.00 93.56 92 ARG A O 1
ATOM 667 N N . VAL A 1 93 ? 1.547 4.778 -6.176 1.00 93.81 93 VAL A N 1
ATOM 668 C CA . VAL A 1 93 ? 2.840 4.110 -6.356 1.00 93.81 93 VAL A CA 1
ATOM 669 C C . VAL A 1 93 ? 3.571 4.578 -7.606 1.00 93.81 93 VAL A C 1
ATOM 671 O O . VAL A 1 93 ? 2.963 4.794 -8.652 1.00 93.81 93 VAL A O 1
ATOM 674 N N . LEU A 1 94 ? 4.888 4.712 -7.491 1.00 94.19 94 LEU A N 1
ATOM 675 C CA . LEU A 1 94 ? 5.813 5.022 -8.582 1.00 94.19 94 LEU A CA 1
ATOM 676 C C . LEU A 1 94 ? 6.919 3.962 -8.650 1.00 94.19 94 LEU A C 1
ATOM 678 O O . LEU A 1 94 ? 7.147 3.277 -7.647 1.00 94.19 94 LEU A O 1
ATOM 682 N N . PRO A 1 95 ? 7.646 3.840 -9.776 1.00 94.12 95 PRO A N 1
ATOM 683 C CA . PRO A 1 95 ? 8.846 3.019 -9.819 1.00 94.12 95 PRO A CA 1
ATOM 684 C C . PRO A 1 95 ? 9.851 3.528 -8.785 1.00 94.12 95 PRO A C 1
ATOM 686 O O . PRO A 1 95 ? 10.004 4.737 -8.592 1.00 94.12 95 PRO A O 1
ATOM 689 N N . LEU A 1 96 ? 10.540 2.608 -8.118 1.00 90.94 96 LEU A N 1
ATOM 690 C CA . LEU A 1 96 ? 11.585 2.921 -7.158 1.00 90.94 96 LEU A CA 1
ATOM 691 C C . LEU A 1 96 ? 12.693 3.705 -7.867 1.00 90.94 96 LEU A C 1
ATOM 693 O O . LEU A 1 96 ? 13.398 3.183 -8.730 1.00 90.94 96 LEU A O 1
ATOM 697 N N . GLY A 1 97 ? 12.834 4.972 -7.486 1.00 85.25 97 GLY A N 1
ATOM 698 C CA . GLY A 1 97 ? 13.903 5.833 -7.969 1.00 85.25 97 GLY A CA 1
ATOM 699 C C . GLY A 1 97 ? 15.255 5.529 -7.319 1.00 85.25 97 GLY A C 1
ATOM 700 O O . GLY A 1 97 ? 15.397 4.662 -6.455 1.00 85.25 97 GLY A O 1
ATOM 701 N N . VAL A 1 98 ? 16.267 6.306 -7.709 1.00 82.00 98 VAL A N 1
ATOM 702 C CA . VAL A 1 98 ? 17.578 6.281 -7.052 1.00 82.00 98 VAL A CA 1
ATOM 703 C C . VAL A 1 98 ? 17.428 6.812 -5.629 1.00 82.00 98 VAL A C 1
ATOM 705 O O . VAL A 1 98 ? 17.004 7.947 -5.424 1.00 82.00 98 VAL A O 1
ATOM 708 N N . VAL A 1 99 ? 17.808 6.002 -4.644 1.00 79.56 99 VAL A N 1
ATOM 709 C CA . VAL A 1 99 ? 17.839 6.417 -3.240 1.00 79.56 99 VAL A CA 1
ATOM 710 C C . VAL A 1 99 ? 19.246 6.947 -2.933 1.00 79.56 99 VAL A C 1
ATOM 712 O O . VAL A 1 99 ? 20.210 6.193 -3.076 1.00 79.56 99 VAL A O 1
ATOM 715 N N . PRO A 1 100 ? 19.398 8.224 -2.533 1.00 78.75 100 PRO A N 1
ATOM 716 C CA . PRO A 1 100 ? 20.704 8.801 -2.225 1.00 78.75 100 PRO A CA 1
ATOM 717 C C . PRO A 1 100 ? 21.426 8.061 -1.094 1.00 78.75 100 PRO A C 1
ATOM 719 O O . PRO A 1 100 ? 20.794 7.502 -0.193 1.00 78.75 100 PRO A O 1
ATOM 722 N N . GLN A 1 101 ? 22.760 8.113 -1.096 1.00 78.94 101 GLN A N 1
ATOM 723 C CA . GLN A 1 101 ? 23.560 7.567 0.001 1.00 78.94 101 GLN A CA 1
ATOM 724 C C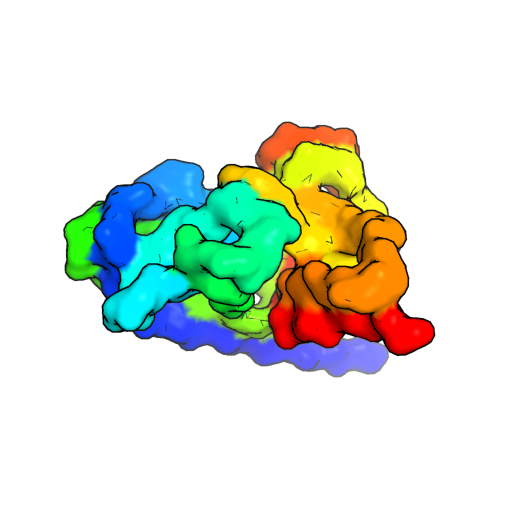 . GLN A 1 101 ? 23.171 8.227 1.333 1.00 78.94 101 GLN A C 1
ATOM 726 O O . GLN A 1 101 ? 22.925 9.432 1.398 1.00 78.94 101 GLN A O 1
ATOM 731 N N . GLY A 1 102 ? 23.075 7.425 2.394 1.00 77.38 102 GLY A N 1
ATOM 732 C CA . GLY A 1 102 ? 22.623 7.895 3.709 1.00 77.38 102 GLY A CA 1
ATOM 733 C C . GLY A 1 102 ? 21.112 8.141 3.813 1.00 77.38 102 GLY A C 1
ATOM 734 O O . GLY A 1 102 ? 20.639 8.549 4.872 1.00 77.38 102 GLY A O 1
ATOM 735 N N . SER A 1 103 ? 20.348 7.867 2.751 1.00 78.88 103 SER A N 1
ATOM 736 C CA . SER A 1 103 ? 18.883 7.916 2.745 1.00 78.88 103 SER A CA 1
ATOM 737 C C . SER A 1 103 ? 18.276 6.514 2.685 1.00 78.88 103 SER A C 1
ATOM 739 O O . SER A 1 103 ? 18.953 5.508 2.454 1.00 78.88 103 SER A O 1
ATOM 741 N N . TYR A 1 104 ? 16.968 6.440 2.909 1.00 79.69 104 TYR A N 1
ATOM 742 C CA . TYR A 1 104 ? 16.207 5.208 2.781 1.00 79.69 104 TYR A CA 1
ATOM 743 C C . TYR A 1 104 ? 14.858 5.473 2.122 1.00 79.69 104 TYR A C 1
ATOM 745 O O . TYR A 1 104 ? 14.296 6.558 2.249 1.00 79.69 104 TYR A O 1
ATOM 753 N N . ALA A 1 105 ? 14.340 4.457 1.440 1.00 84.06 105 ALA A N 1
ATOM 754 C CA . ALA A 1 105 ? 13.015 4.463 0.839 1.00 84.06 105 ALA A CA 1
ATOM 755 C C . ALA A 1 105 ? 12.236 3.218 1.264 1.00 84.06 105 ALA A C 1
ATOM 757 O O . ALA A 1 105 ? 12.812 2.196 1.652 1.00 84.06 105 ALA A O 1
ATOM 758 N N . TRP A 1 106 ? 10.913 3.306 1.188 1.00 87.62 106 TRP A N 1
ATOM 759 C CA . TRP A 1 106 ? 10.040 2.152 1.330 1.00 87.62 106 TRP A CA 1
ATOM 760 C C . TRP A 1 106 ? 9.705 1.598 -0.048 1.00 87.62 106 TRP A C 1
ATOM 762 O O . TRP A 1 106 ? 9.317 2.344 -0.941 1.00 87.62 106 TRP A O 1
ATOM 772 N N . THR A 1 107 ? 9.822 0.286 -0.197 1.00 91.31 107 THR A N 1
ATOM 773 C CA . THR A 1 107 ? 9.222 -0.465 -1.297 1.00 91.31 107 THR A CA 1
ATOM 774 C C . THR A 1 107 ? 7.939 -1.098 -0.779 1.00 91.31 107 THR A C 1
ATOM 776 O O . THR A 1 107 ? 7.961 -1.668 0.312 1.00 91.31 107 THR A O 1
ATOM 779 N N . VAL A 1 108 ? 6.842 -0.980 -1.525 1.00 92.19 108 VAL A N 1
ATOM 780 C CA . VAL A 1 108 ? 5.510 -1.509 -1.159 1.00 92.19 108 VAL A CA 1
ATOM 781 C C . VAL A 1 108 ? 5.086 -2.720 -1.985 1.00 92.19 108 VAL A C 1
ATOM 783 O O . VAL A 1 108 ? 4.086 -3.366 -1.677 1.00 92.19 108 VAL A O 1
ATOM 786 N N . GLY A 1 109 ? 5.853 -3.054 -3.017 1.00 94.62 109 GLY A N 1
ATOM 787 C CA . GLY A 1 109 ? 5.620 -4.249 -3.800 1.00 94.62 109 GLY A CA 1
ATOM 788 C C . GLY A 1 109 ? 6.340 -4.233 -5.135 1.00 94.62 109 GLY A C 1
ATOM 789 O O . GLY A 1 109 ? 7.199 -3.383 -5.380 1.00 94.62 109 GLY A O 1
ATOM 790 N N . LYS A 1 110 ? 5.948 -5.172 -5.995 1.00 95.88 110 LYS A N 1
ATOM 791 C CA . LYS A 1 110 ? 6.422 -5.300 -7.375 1.00 95.88 110 LYS A CA 1
ATOM 792 C C . LYS A 1 110 ? 5.248 -5.269 -8.345 1.00 95.88 110 LYS A C 1
ATOM 794 O O . LYS A 1 110 ? 4.265 -5.981 -8.136 1.00 95.88 110 LYS A O 1
ATOM 799 N N . ALA A 1 111 ? 5.353 -4.470 -9.401 1.00 97.00 111 ALA A N 1
ATOM 800 C CA . ALA A 1 111 ? 4.330 -4.399 -10.439 1.00 97.00 111 ALA A CA 1
ATOM 801 C C . ALA A 1 111 ? 4.225 -5.726 -11.211 1.00 97.00 111 ALA A C 1
ATOM 803 O O . ALA A 1 111 ? 5.221 -6.271 -11.689 1.00 97.00 111 ALA A O 1
ATOM 804 N N . MET A 1 112 ? 3.004 -6.236 -11.340 1.00 96.12 112 MET A N 1
ATOM 805 C CA . MET A 1 112 ? 2.667 -7.457 -12.081 1.00 96.12 112 MET A CA 1
ATOM 806 C C . MET A 1 112 ? 2.111 -7.147 -13.473 1.00 96.12 112 MET A C 1
ATOM 808 O O . MET A 1 112 ? 2.156 -7.992 -14.364 1.00 96.12 112 MET A O 1
ATOM 812 N N . THR A 1 113 ? 1.613 -5.928 -13.661 1.00 96.88 113 THR A N 1
ATOM 813 C CA . THR A 1 113 ? 1.078 -5.403 -14.920 1.00 96.88 113 THR A CA 1
ATOM 814 C C . THR A 1 113 ? 1.713 -4.049 -15.225 1.00 96.88 113 THR A C 1
ATOM 816 O O . THR A 1 113 ? 2.259 -3.392 -14.340 1.00 96.88 113 THR A O 1
ATOM 819 N N . SER A 1 114 ? 1.682 -3.645 -16.493 1.00 96.00 114 SER A N 1
ATOM 820 C CA . SER A 1 114 ? 2.118 -2.316 -16.921 1.00 96.00 114 SER A CA 1
ATOM 821 C C . SER A 1 114 ? 0.930 -1.368 -17.029 1.00 96.00 114 SER A C 1
ATOM 823 O O . SER A 1 114 ? -0.122 -1.767 -17.531 1.00 96.00 114 SER A O 1
ATOM 825 N N . VAL A 1 115 ? 1.128 -0.106 -16.663 1.00 97.12 115 VAL A N 1
ATOM 826 C CA . VAL A 1 115 ? 0.140 0.966 -16.852 1.00 97.12 115 VAL A CA 1
ATOM 827 C C . VAL A 1 115 ? 0.808 2.208 -17.429 1.00 97.12 115 VAL A C 1
ATOM 829 O O . VAL A 1 115 ? 2.000 2.439 -17.220 1.00 97.12 115 VAL A O 1
ATOM 832 N N . GLY A 1 116 ? 0.043 2.993 -18.186 1.00 93.62 116 GLY A N 1
ATOM 833 C CA . GLY A 1 116 ? 0.575 4.131 -18.935 1.00 93.62 116 GLY A CA 1
ATOM 834 C C . GLY A 1 116 ? 0.421 5.472 -18.228 1.00 93.62 116 GLY A C 1
ATOM 835 O O . GLY A 1 116 ? 1.224 6.369 -18.475 1.00 93.62 116 GLY A O 1
ATOM 836 N N . ASN A 1 117 ? -0.588 5.626 -17.364 1.00 93.50 117 ASN A N 1
ATOM 837 C CA . ASN A 1 117 ? -0.969 6.932 -16.836 1.00 93.50 117 ASN A CA 1
ATOM 838 C C . ASN A 1 117 ? -1.121 6.941 -15.315 1.00 93.50 117 ASN A C 1
ATOM 840 O O . ASN A 1 117 ? -1.405 5.937 -14.664 1.00 93.50 117 ASN A O 1
ATOM 844 N N . THR A 1 118 ? -0.996 8.140 -14.751 1.00 94.00 118 THR A N 1
ATOM 845 C CA . THR A 1 118 ? -1.406 8.417 -13.377 1.00 94.00 118 THR A CA 1
ATOM 846 C C . THR A 1 118 ? -2.903 8.161 -13.208 1.00 94.00 118 THR A C 1
ATOM 848 O O . THR A 1 118 ? -3.715 8.650 -13.991 1.00 94.00 118 THR A O 1
ATOM 851 N N . GLY A 1 119 ? -3.277 7.467 -12.137 1.00 92.56 119 GLY A N 1
ATOM 852 C CA . GLY A 1 119 ? -4.670 7.147 -11.827 1.00 92.56 119 GLY A CA 1
ATOM 853 C C . GLY A 1 119 ? -5.158 5.819 -12.407 1.00 92.56 119 GLY A C 1
ATOM 854 O O . GLY A 1 119 ? -6.256 5.394 -12.050 1.00 92.56 119 GLY A O 1
ATOM 855 N N . ASP A 1 120 ? -4.351 5.144 -13.227 1.00 95.69 120 ASP A N 1
ATOM 856 C CA . ASP A 1 120 ? -4.631 3.772 -13.645 1.00 95.69 120 ASP A CA 1
ATOM 857 C C . ASP A 1 120 ? -4.407 2.807 -12.469 1.00 95.69 120 ASP A C 1
ATOM 859 O O . ASP A 1 120 ? -3.555 3.034 -11.602 1.00 95.69 120 ASP A O 1
ATOM 863 N N . TYR A 1 121 ? -5.174 1.716 -12.437 1.00 95.44 121 TYR A N 1
ATOM 864 C CA . TYR A 1 121 ? -4.958 0.636 -11.479 1.00 95.44 121 TYR A CA 1
ATOM 865 C C . TYR A 1 121 ? -3.909 -0.337 -12.007 1.00 95.44 121 TYR A C 1
ATOM 867 O O . TYR A 1 121 ? -4.047 -0.869 -13.107 1.00 95.44 121 TYR A O 1
ATOM 875 N N . VAL A 1 122 ? -2.893 -0.596 -11.191 1.00 96.81 122 VAL A N 1
ATOM 876 C CA . VAL A 1 122 ? -1.857 -1.597 -11.438 1.00 96.81 122 VAL A CA 1
ATOM 877 C C . VAL A 1 122 ? -2.032 -2.769 -10.475 1.00 96.81 122 VAL A C 1
ATOM 879 O O . VAL A 1 122 ? -2.306 -2.582 -9.288 1.00 96.81 122 VAL A O 1
ATOM 882 N N . GLU A 1 123 ? -1.862 -3.988 -10.979 1.00 96.00 123 GLU A N 1
ATOM 883 C CA . GLU A 1 123 ? -1.735 -5.176 -10.132 1.00 96.00 123 GLU A CA 1
ATOM 884 C C . GLU A 1 123 ? -0.333 -5.239 -9.530 1.00 96.00 123 GLU A C 1
ATOM 886 O O . GLU A 1 123 ? 0.669 -5.175 -10.248 1.00 96.00 123 GLU A O 1
ATOM 891 N N . VAL A 1 124 ? -0.256 -5.396 -8.213 1.00 95.31 124 VAL A N 1
ATOM 892 C CA . VAL A 1 124 ? 0.997 -5.356 -7.457 1.00 95.31 124 VAL A CA 1
ATOM 893 C C . VAL A 1 124 ? 1.087 -6.557 -6.534 1.00 95.31 124 VAL A C 1
ATOM 895 O O . VAL A 1 124 ? 0.154 -6.852 -5.792 1.00 95.31 124 VAL A O 1
ATOM 898 N N . GLU A 1 125 ? 2.238 -7.223 -6.535 1.00 95.19 125 GLU A N 1
ATOM 899 C CA . GLU A 1 125 ? 2.612 -8.143 -5.465 1.00 95.19 125 GLU A CA 1
ATOM 900 C C . GLU A 1 125 ? 3.064 -7.347 -4.246 1.00 95.19 125 GLU A C 1
ATOM 902 O O . GLU A 1 125 ? 4.150 -6.767 -4.250 1.00 95.19 125 GLU A O 1
ATOM 907 N N . LEU A 1 126 ? 2.230 -7.307 -3.212 1.00 94.44 126 LEU A N 1
ATOM 908 C CA . LEU A 1 126 ? 2.480 -6.539 -2.005 1.00 94.44 126 LEU A CA 1
ATOM 909 C C . LEU A 1 126 ? 3.567 -7.171 -1.142 1.00 94.44 126 LEU A C 1
ATOM 911 O O . LEU A 1 126 ? 3.451 -8.306 -0.670 1.00 94.44 126 LEU A O 1
ATOM 915 N N . PHE A 1 127 ? 4.589 -6.372 -0.864 1.00 91.00 127 PHE A N 1
ATOM 916 C CA . PHE A 1 127 ? 5.545 -6.606 0.204 1.00 91.00 127 PHE A CA 1
ATOM 917 C C . PHE A 1 127 ? 6.122 -5.266 0.648 1.00 91.00 127 PHE A C 1
ATOM 919 O O . PHE A 1 127 ? 6.588 -4.475 -0.166 1.00 91.00 127 PHE A O 1
ATOM 926 N N . THR A 1 128 ? 6.147 -5.020 1.954 1.00 88.81 128 THR A N 1
ATOM 927 C CA . THR A 1 128 ? 6.738 -3.791 2.488 1.00 88.81 128 THR A CA 1
ATOM 928 C C . THR A 1 128 ? 8.164 -4.049 2.955 1.00 88.81 128 THR A C 1
ATOM 930 O O . THR A 1 128 ? 8.400 -4.865 3.849 1.00 88.81 128 THR A O 1
ATOM 933 N N . LYS A 1 129 ? 9.130 -3.335 2.377 1.00 89.25 129 LYS A N 1
ATOM 934 C CA . LYS A 1 129 ? 10.555 -3.426 2.727 1.00 89.25 129 LYS A CA 1
ATOM 935 C C . LYS A 1 129 ? 11.176 -2.036 2.795 1.00 89.25 129 LYS A C 1
ATOM 937 O O . LYS A 1 129 ? 10.890 -1.184 1.963 1.00 89.25 129 LYS A O 1
ATOM 942 N N . ARG A 1 130 ? 12.085 -1.828 3.750 1.00 87.56 130 ARG A N 1
ATOM 943 C CA . ARG A 1 130 ? 12.967 -0.656 3.761 1.00 87.56 130 ARG A CA 1
ATOM 944 C C . ARG A 1 130 ? 14.203 -0.931 2.910 1.00 87.56 130 ARG A C 1
ATOM 946 O O . ARG A 1 130 ? 14.879 -1.941 3.117 1.00 87.56 130 ARG A O 1
ATOM 953 N N . VAL A 1 131 ? 14.504 -0.033 1.986 1.00 84.12 131 VAL A N 1
ATOM 954 C CA . VAL A 1 131 ? 15.709 -0.057 1.154 1.00 84.12 131 VAL A CA 1
ATOM 955 C C . VAL A 1 131 ? 16.617 1.078 1.610 1.00 84.12 131 VAL A C 1
ATOM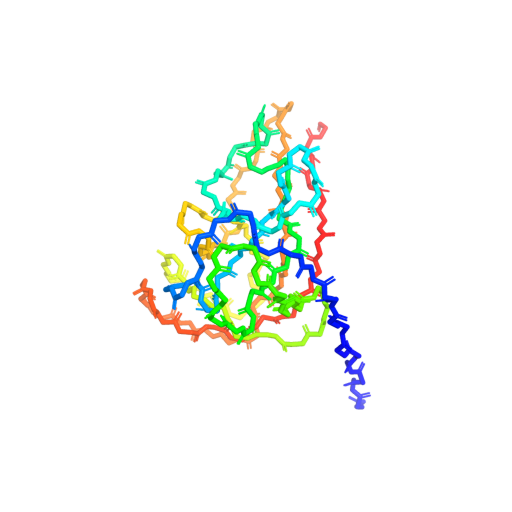 957 O O . VAL A 1 131 ? 16.170 2.214 1.740 1.00 84.12 131 VAL A O 1
ATOM 960 N N . SER A 1 132 ? 17.879 0.766 1.885 1.00 78.19 132 SER A N 1
ATOM 961 C CA . SER A 1 132 ? 18.921 1.731 2.245 1.00 78.19 132 SER A CA 1
ATOM 962 C C . SER A 1 132 ? 20.173 1.428 1.437 1.00 78.19 132 SER A C 1
ATOM 964 O O . SER A 1 132 ? 20.506 0.253 1.271 1.00 78.19 132 SER A O 1
ATOM 966 N N . PHE A 1 133 ? 20.875 2.464 0.988 1.00 67.38 133 PHE A N 1
ATOM 967 C CA . PHE A 1 133 ? 22.173 2.320 0.332 1.00 67.38 133 PHE A CA 1
ATOM 968 C C . PHE A 1 133 ? 23.274 2.708 1.320 1.00 67.38 133 PHE A C 1
ATOM 970 O O . PHE A 1 133 ? 23.270 3.820 1.855 1.00 67.38 133 PHE A O 1
ATOM 977 N N . SER A 1 134 ? 24.157 1.745 1.596 1.00 60.12 134 SER A N 1
ATOM 978 C CA . SER A 1 134 ? 25.409 1.921 2.341 1.00 60.12 134 SER A CA 1
ATOM 979 C C . SER A 1 134 ? 26.468 2.561 1.455 1.00 60.12 134 SER A C 1
ATOM 981 O O . SER A 1 134 ? 26.658 2.001 0.352 1.00 60.12 134 SER A O 1
#

Nearest PDB structures (foldseek):
  6qyy-assembly1_A  TM=7.219E-01  e=1.483E-05  Salasvirus phi29
  8hdt-assembly1_G  TM=6.793E-01  e=6.672E-06  uncultured cyanophage
  6qvk-assembly1_1e  TM=7.374E-01  e=5.925E-05  Salasvirus phi29
  8vji-assembly1_a  TM=8.234E-01  e=2.436E-02  Chivirus chi
  8phs-assembly1_AM  TM=5.920E-01  e=1.356E-02  Borreliella burgdorferi B31

Sequence (134 aa):
MATYRVEDTITLVAGSGLESWQGRLVGLDATGRAVPYTDANPGNSPSRPVGVLLDRPKAGEACLVQVRGVALILAGGPLNVGDDLMPESQGRVLPLGVVPQGSYAWTVGKAMTSVGNTGDYVEVELFTKRVSFS

Secondary structure (DSSP, 8-state):
-------EEEEEEBSS--TT-TTSEEEE-TTS-EEE---SSTTSSS-SEEEEE-S-PPTTSEEEEEEEEEEEEEBSS-B-TT-EEEE-GGG-EEE--PPPTT-EEEEEEEESS-B-STT-EEEEEEEEEEEE--

Foldseek 3Di:
DDDDWDWDKDKFAAQAFCQVQAQFWWAQDPVRGTYFPADQACPHPSNFTQAGWHHGDHHGDITMGTQFGKGWHFAQAWDAFFFFWFADGRRGTDGDDDADAVGKTWTQFGFHHTDGGGGDITITGGDIDIDHDD

pLDDT: mean 88.14, std 11.65, range [49.16, 97.31]

Mean predicted aligned error: 5.16 Å

Solvent-accessible surface area (backbone atoms only — not comparable to full-atom values): 6947 Å² total; per-residue (Å²): 133,88,81,84,73,67,72,42,70,48,80,41,38,22,64,39,71,35,61,86,40,50,28,18,34,24,9,38,42,100,86,66,20,37,30,75,23,52,60,70,54,77,85,47,81,32,58,47,78,62,31,34,27,73,48,58,31,48,55,72,31,72,35,44,32,39,45,32,19,80,44,63,35,28,23,58,33,59,41,47,63,67,36,46,23,18,61,27,56,81,10,19,32,35,60,59,70,90,66,54,78,87,39,67,47,54,33,51,23,32,28,69,38,64,39,81,43,59,71,39,74,28,43,23,42,36,41,75,45,81,45,69,44,131